Protein AF-A0A951HJI2-F1 (afdb_monomer)

Mean predicted aligned error: 3.13 Å

pLDDT: mean 93.77, std 6.83,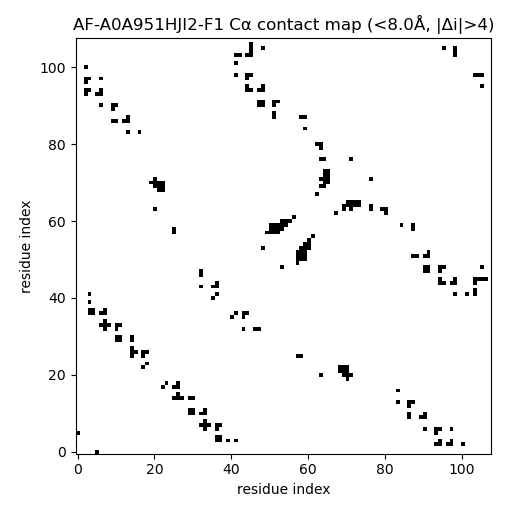 range [54.88, 98.38]

Structure (mmCIF, N/CA/C/O backbone):
data_AF-A0A951HJI2-F1
#
_entry.id   AF-A0A951HJI2-F1
#
loop_
_atom_site.group_PDB
_atom_site.id
_atom_site.type_symbol
_atom_site.label_atom_id
_atom_site.label_alt_id
_atom_site.label_comp_id
_atom_site.label_asym_id
_atom_site.label_entity_id
_atom_site.label_seq_id
_atom_site.pdbx_PDB_ins_code
_atom_site.Cartn_x
_atom_site.Cartn_y
_atom_site.Cartn_z
_atom_site.occupancy
_atom_site.B_iso_or_equiv
_atom_site.auth_seq_id
_atom_site.auth_comp_id
_atom_site.auth_asym_id
_atom_site.auth_atom_id
_atom_site.pdbx_PDB_model_num
ATOM 1 N N . MET A 1 1 ? -19.524 3.558 2.200 1.00 56.72 1 MET A N 1
ATOM 2 C CA . MET A 1 1 ? -18.391 2.620 2.093 1.00 56.72 1 MET A CA 1
ATOM 3 C C . MET A 1 1 ? -17.880 2.344 3.490 1.00 56.72 1 MET A C 1
ATOM 5 O O . MET A 1 1 ? -17.778 3.286 4.274 1.00 56.72 1 MET A O 1
ATOM 9 N N . ASP A 1 2 ? -17.657 1.075 3.814 1.00 82.50 2 ASP A N 1
ATOM 10 C CA . ASP A 1 2 ? -17.010 0.686 5.064 1.00 82.50 2 ASP A CA 1
ATOM 11 C C . ASP A 1 2 ? -15.551 1.181 5.061 1.00 82.50 2 ASP A C 1
ATOM 13 O O . ASP A 1 2 ? -14.907 1.201 4.011 1.00 82.50 2 ASP A O 1
ATOM 17 N N . GLY A 1 3 ? -15.049 1.633 6.213 1.00 92.62 3 GLY A N 1
ATOM 18 C CA . GLY A 1 3 ? -13.684 2.146 6.338 1.00 92.62 3 GLY A CA 1
ATOM 19 C C . GLY A 1 3 ? -12.647 1.068 6.030 1.00 92.62 3 GLY A C 1
ATOM 20 O O . GLY A 1 3 ? -11.636 1.366 5.404 1.00 92.62 3 GLY A 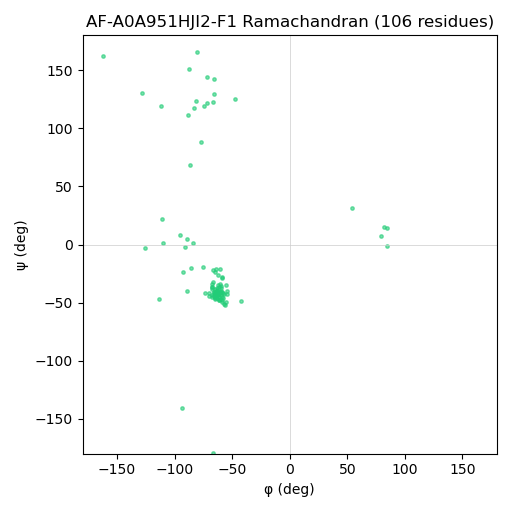O 1
ATOM 21 N N . LEU A 1 4 ? -12.935 -0.183 6.400 1.00 96.81 4 LEU A N 1
ATOM 22 C CA . LEU A 1 4 ? -12.070 -1.330 6.121 1.00 96.81 4 LEU A CA 1
ATOM 23 C C . LEU A 1 4 ? -11.992 -1.643 4.622 1.00 96.81 4 LEU A C 1
ATOM 25 O O . LEU A 1 4 ? -10.892 -1.800 4.095 1.00 96.81 4 LEU A O 1
ATOM 29 N N . GLU A 1 5 ? -13.133 -1.656 3.923 1.00 97.38 5 GLU A N 1
ATOM 30 C CA . GLU A 1 5 ? -13.175 -1.920 2.476 1.00 97.38 5 GLU A CA 1
ATOM 31 C C . GLU A 1 5 ? -12.408 -0.849 1.695 1.00 97.38 5 GLU A C 1
ATOM 33 O O . GLU A 1 5 ? -11.592 -1.167 0.836 1.00 97.38 5 GLU A O 1
ATOM 38 N N . ALA A 1 6 ? -12.572 0.428 2.054 1.00 97.12 6 ALA A N 1
ATOM 39 C CA . ALA A 1 6 ? -11.847 1.517 1.399 1.00 97.12 6 ALA A CA 1
ATOM 40 C C . ALA A 1 6 ? -10.316 1.391 1.549 1.00 97.12 6 ALA A C 1
ATOM 42 O O . ALA A 1 6 ? -9.568 1.779 0.646 1.00 97.12 6 ALA A O 1
ATOM 43 N N . VAL A 1 7 ? -9.839 0.863 2.683 1.00 98.06 7 VAL A N 1
ATOM 44 C CA . VAL A 1 7 ? -8.413 0.577 2.908 1.00 98.06 7 VAL A CA 1
ATOM 45 C C . VAL A 1 7 ? -7.977 -0.652 2.107 1.00 98.06 7 VAL A C 1
ATOM 47 O O . VAL A 1 7 ? -6.917 -0.613 1.482 1.00 98.06 7 VAL A O 1
ATOM 50 N N . ALA A 1 8 ? -8.793 -1.709 2.066 1.00 98.12 8 ALA A N 1
ATOM 51 C CA . ALA A 1 8 ? -8.518 -2.908 1.276 1.00 98.12 8 ALA A CA 1
ATOM 52 C C . ALA A 1 8 ? -8.393 -2.589 -0.225 1.00 98.12 8 ALA A C 1
ATOM 54 O O . ALA A 1 8 ? -7.436 -3.018 -0.865 1.00 98.12 8 ALA A O 1
ATOM 55 N N . GLU A 1 9 ? -9.281 -1.757 -0.773 1.00 98.12 9 GLU A N 1
ATOM 56 C CA . GLU A 1 9 ? -9.207 -1.285 -2.162 1.00 98.12 9 GLU A CA 1
ATOM 57 C C . GLU A 1 9 ? -7.931 -0.476 -2.449 1.00 98.12 9 GLU A C 1
ATOM 59 O O . GLU A 1 9 ? -7.363 -0.558 -3.542 1.00 98.12 9 GLU A O 1
ATOM 64 N N . ALA A 1 10 ? -7.463 0.328 -1.489 1.00 97.94 10 ALA A N 1
ATOM 65 C CA . ALA A 1 10 ? -6.231 1.101 -1.640 1.00 97.94 10 ALA A CA 1
ATOM 66 C C . ALA A 1 10 ? -4.986 0.193 -1.621 1.00 97.94 10 ALA A C 1
ATOM 68 O O . ALA A 1 10 ? -4.087 0.357 -2.450 1.00 97.94 10 ALA A O 1
ATOM 69 N N . LEU A 1 11 ? -4.963 -0.802 -0.725 1.00 98.06 11 LEU A N 1
ATOM 70 C CA . LEU A 1 11 ? -3.924 -1.836 -0.687 1.00 98.06 11 LEU A CA 1
ATOM 71 C C . LEU A 1 11 ? -3.896 -2.648 -1.976 1.00 98.06 11 LEU A C 1
ATOM 73 O O . LEU A 1 11 ? -2.818 -2.884 -2.517 1.00 98.06 11 LEU A O 1
ATOM 77 N N . GLU A 1 12 ? -5.060 -3.024 -2.500 1.00 98.38 12 GLU A N 1
ATOM 78 C CA . GLU A 1 12 ? -5.159 -3.769 -3.748 1.00 98.38 12 GLU A CA 1
ATOM 79 C C . GLU A 1 12 ? -4.562 -2.980 -4.922 1.00 98.38 12 GLU A C 1
ATOM 81 O O . GLU A 1 12 ? -3.840 -3.543 -5.744 1.00 98.38 12 GLU A O 1
ATOM 86 N N . GLN A 1 13 ? -4.806 -1.668 -4.997 1.00 98.38 13 GLN A N 1
ATOM 87 C CA . GLN A 1 13 ? -4.221 -0.823 -6.043 1.00 98.38 13 GLN A CA 1
ATOM 88 C C . GLN A 1 13 ? -2.691 -0.765 -5.963 1.00 98.38 13 GLN A C 1
ATOM 90 O O . GLN A 1 13 ? -2.026 -0.864 -6.997 1.00 98.38 13 GLN A O 1
ATOM 95 N N . ALA A 1 14 ? -2.125 -0.627 -4.759 1.00 98.00 14 ALA A N 1
ATOM 96 C CA . ALA A 1 14 ? -0.676 -0.680 -4.564 1.00 98.00 14 ALA A CA 1
ATOM 97 C C . ALA A 1 14 ? -0.120 -2.068 -4.896 1.00 98.00 14 ALA A C 1
ATOM 99 O O . ALA A 1 14 ? 0.852 -2.180 -5.638 1.00 98.00 14 ALA A O 1
ATOM 100 N N . ARG A 1 15 ? -0.778 -3.130 -4.423 1.00 97.62 15 ARG A N 1
ATOM 101 C CA . ARG A 1 15 ? -0.401 -4.518 -4.696 1.00 97.62 15 ARG A CA 1
ATOM 102 C C . ARG A 1 15 ? -0.393 -4.826 -6.189 1.00 97.62 15 ARG A C 1
ATOM 104 O O . ARG A 1 15 ? 0.558 -5.438 -6.655 1.00 97.62 15 ARG A O 1
ATOM 111 N N . ARG A 1 16 ? -1.417 -4.409 -6.938 1.00 98.19 16 ARG A N 1
ATOM 112 C CA . ARG A 1 16 ? -1.471 -4.598 -8.397 1.00 98.19 16 ARG A CA 1
ATOM 113 C C . ARG A 1 16 ? -0.300 -3.900 -9.082 1.00 98.19 16 ARG A C 1
ATOM 115 O O . ARG A 1 16 ? 0.401 -4.553 -9.835 1.00 98.19 16 ARG A O 1
ATOM 122 N N . LEU A 1 17 ? -0.013 -2.641 -8.728 1.00 97.81 17 LEU A N 1
ATOM 123 C CA . LEU A 1 17 ? 1.153 -1.926 -9.264 1.00 97.81 17 LEU A CA 1
ATOM 124 C C . LEU A 1 17 ? 2.467 -2.678 -8.993 1.00 97.81 17 LEU A C 1
ATOM 126 O O . LEU A 1 17 ? 3.316 -2.758 -9.868 1.00 97.81 17 LEU A O 1
ATOM 130 N N . LEU A 1 18 ? 2.633 -3.225 -7.788 1.00 96.56 18 LEU A N 1
ATOM 131 C CA . LEU A 1 18 ? 3.813 -4.012 -7.427 1.00 96.56 18 LEU A CA 1
ATOM 132 C C . LEU A 1 18 ? 3.914 -5.307 -8.254 1.00 96.56 18 LEU A C 1
ATOM 134 O O . LEU A 1 18 ? 4.976 -5.602 -8.794 1.00 96.56 18 LEU A O 1
ATOM 138 N N . VAL A 1 19 ? 2.813 -6.055 -8.384 1.00 96.62 19 VAL A N 1
ATOM 139 C CA . VAL A 1 19 ? 2.756 -7.304 -9.167 1.00 96.62 19 VAL A CA 1
ATOM 140 C C . VAL A 1 19 ? 3.023 -7.051 -10.648 1.00 96.62 19 VAL A C 1
ATOM 142 O O . VAL A 1 19 ? 3.790 -7.797 -11.252 1.00 96.62 19 VAL A O 1
ATOM 145 N N . ASP A 1 20 ? 2.440 -5.991 -11.212 1.00 97.00 20 ASP A N 1
ATOM 146 C CA . ASP A 1 20 ? 2.631 -5.591 -12.613 1.00 97.00 20 ASP A CA 1
ATOM 147 C C . ASP A 1 20 ? 4.105 -5.273 -12.926 1.00 97.00 20 ASP A C 1
ATOM 149 O O . ASP A 1 20 ? 4.518 -5.329 -14.081 1.00 97.00 20 ASP A O 1
ATOM 153 N N . HIS A 1 21 ? 4.899 -4.973 -11.895 1.00 96.56 21 HIS A N 1
A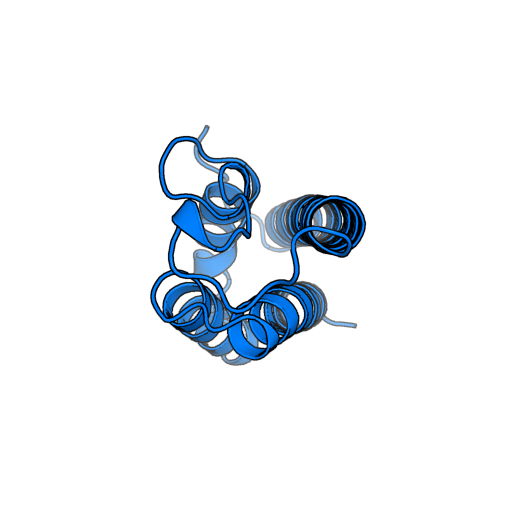TOM 154 C CA . HIS A 1 21 ? 6.328 -4.684 -11.980 1.00 96.56 21 HIS A CA 1
ATOM 155 C C . HIS A 1 21 ? 7.206 -5.770 -11.341 1.00 96.56 21 HIS A C 1
ATOM 157 O O . HIS A 1 21 ? 8.359 -5.518 -10.995 1.00 96.56 21 HIS A O 1
ATOM 163 N N . GLY A 1 22 ? 6.685 -6.991 -11.200 1.00 94.12 22 GLY A N 1
ATOM 164 C CA . GLY A 1 22 ? 7.474 -8.168 -10.833 1.00 94.12 22 GLY A CA 1
ATOM 165 C C . GLY A 1 22 ? 7.804 -8.309 -9.345 1.00 94.12 22 GLY A C 1
ATOM 166 O O . GLY A 1 22 ? 8.545 -9.223 -8.979 1.00 94.12 22 GLY A O 1
ATOM 167 N N . ASP A 1 23 ? 7.250 -7.473 -8.461 1.00 91.31 23 ASP A N 1
ATOM 168 C CA . ASP A 1 23 ? 7.502 -7.576 -7.023 1.00 91.31 23 ASP A CA 1
ATOM 169 C C . ASP A 1 23 ? 6.908 -8.878 -6.453 1.00 91.31 23 ASP A C 1
ATOM 171 O O . ASP A 1 23 ? 5.706 -9.146 -6.531 1.00 91.31 23 ASP A O 1
ATOM 175 N N . ARG A 1 24 ? 7.772 -9.694 -5.837 1.00 86.12 24 ARG A N 1
ATOM 176 C CA . ARG A 1 24 ? 7.402 -10.977 -5.207 1.00 86.12 24 ARG A CA 1
ATOM 177 C C . ARG A 1 24 ? 7.481 -10.955 -3.682 1.00 86.12 24 ARG A C 1
ATOM 179 O O . ARG A 1 24 ? 7.214 -11.971 -3.047 1.00 86.12 24 ARG A O 1
ATOM 186 N N . SER A 1 25 ? 7.843 -9.815 -3.097 1.00 85.81 25 SER A N 1
ATOM 187 C CA . SER A 1 25 ? 8.191 -9.707 -1.674 1.00 85.81 25 SER A CA 1
ATOM 188 C C . SER A 1 25 ? 7.187 -8.865 -0.892 1.00 85.81 25 SER A C 1
ATOM 190 O O . SER A 1 25 ? 6.720 -9.257 0.176 1.00 85.81 25 SER A O 1
ATOM 192 N N . THR A 1 26 ? 6.824 -7.700 -1.415 1.00 91.62 26 THR A N 1
ATOM 193 C CA . THR A 1 26 ? 5.911 -6.753 -0.766 1.00 91.62 26 THR A CA 1
ATOM 194 C C . THR A 1 26 ? 4.464 -7.040 -1.147 1.00 91.62 26 THR A C 1
ATOM 196 O O . THR A 1 26 ? 3.594 -7.041 -0.276 1.00 91.62 26 THR A O 1
ATOM 199 N N . ALA A 1 27 ? 4.200 -7.388 -2.407 1.00 94.12 27 ALA A N 1
ATOM 200 C CA . ALA A 1 27 ? 2.856 -7.702 -2.882 1.00 94.12 27 ALA A CA 1
ATOM 201 C C . ALA A 1 27 ? 2.138 -8.811 -2.072 1.00 94.12 27 ALA A C 1
ATOM 203 O O . ALA A 1 27 ? 0.970 -8.606 -1.723 1.00 94.12 27 ALA A O 1
ATOM 204 N N . PRO A 1 28 ? 2.782 -9.936 -1.683 1.00 94.06 28 PRO A N 1
ATOM 205 C CA . PRO A 1 28 ? 2.136 -10.943 -0.835 1.00 94.06 28 PRO A CA 1
ATOM 206 C C . PRO A 1 28 ? 1.757 -10.423 0.559 1.00 94.06 28 PRO A C 1
ATOM 208 O O . PRO A 1 28 ? 0.690 -10.762 1.069 1.00 94.06 28 PRO A O 1
ATOM 211 N N . ARG A 1 29 ? 2.590 -9.559 1.163 1.00 93.50 29 ARG A N 1
ATOM 212 C CA . ARG A 1 29 ? 2.291 -8.941 2.467 1.00 93.50 29 ARG A CA 1
ATOM 213 C C . ARG A 1 29 ? 1.057 -8.045 2.385 1.00 93.50 29 ARG A C 1
ATOM 215 O O . ARG A 1 29 ? 0.181 -8.145 3.243 1.00 93.50 29 ARG A O 1
ATOM 222 N N . LEU A 1 30 ? 0.945 -7.235 1.327 1.00 96.12 30 LEU A N 1
ATOM 223 C CA . LEU A 1 30 ? -0.245 -6.408 1.099 1.00 96.12 30 LEU A CA 1
ATOM 224 C C . LEU A 1 30 ? -1.495 -7.267 0.877 1.00 96.12 30 LEU A C 1
ATOM 226 O O . LEU A 1 30 ? -2.548 -6.942 1.415 1.00 96.12 30 LEU A O 1
ATOM 230 N N . SER A 1 31 ? -1.368 -8.389 0.160 1.00 97.50 31 SER A N 1
ATOM 231 C CA . SER A 1 31 ? -2.476 -9.331 -0.056 1.00 97.50 31 SER A CA 1
ATOM 232 C C . SER A 1 31 ? -3.013 -9.906 1.256 1.00 97.50 31 SER A C 1
ATOM 234 O O . SER A 1 31 ? -4.223 -10.040 1.419 1.00 97.50 31 SER A O 1
ATOM 236 N N . ALA A 1 32 ? -2.129 -10.235 2.203 1.00 96.94 32 ALA A N 1
ATOM 237 C CA . ALA A 1 32 ? -2.535 -10.750 3.508 1.00 96.94 32 ALA A CA 1
ATOM 238 C C . ALA A 1 32 ? -3.266 -9.685 4.347 1.00 96.94 32 ALA A C 1
ATOM 240 O O . ALA A 1 32 ? -4.245 -9.993 5.027 1.00 96.94 32 ALA A O 1
ATOM 241 N N . LEU A 1 33 ? -2.822 -8.423 4.290 1.00 97.19 33 LEU A N 1
ATOM 242 C CA . LEU A 1 33 ? -3.503 -7.305 4.955 1.00 97.19 33 LEU A CA 1
ATOM 243 C C . LEU A 1 33 ? -4.872 -7.012 4.322 1.00 97.19 33 LEU A C 1
ATOM 245 O O . LEU A 1 33 ? -5.850 -6.837 5.046 1.00 97.19 33 LEU A O 1
ATOM 249 N N . GLU A 1 34 ? -4.951 -7.017 2.990 1.00 97.69 34 GLU A N 1
ATOM 250 C CA . GLU A 1 34 ? -6.187 -6.877 2.206 1.00 97.69 34 GLU A CA 1
ATOM 251 C C . GLU A 1 34 ? -7.222 -7.938 2.613 1.00 97.69 34 GLU A C 1
ATOM 253 O O . GLU A 1 34 ? -8.364 -7.608 2.934 1.00 97.69 34 GLU A O 1
ATOM 258 N N . GLU A 1 35 ? -6.816 -9.208 2.677 1.00 98.00 35 GLU A N 1
ATOM 259 C CA . GLU A 1 35 ? -7.702 -10.307 3.061 1.00 98.00 35 GLU A CA 1
ATOM 260 C C . GLU A 1 35 ? -8.211 -10.181 4.503 1.00 98.00 35 GLU A C 1
ATOM 262 O O . GLU A 1 35 ? -9.393 -10.416 4.764 1.00 98.00 35 GLU A O 1
ATOM 267 N N . ARG A 1 36 ? -7.350 -9.773 5.443 1.00 98.06 36 ARG A N 1
ATOM 268 C CA . ARG A 1 36 ? -7.750 -9.528 6.837 1.00 98.06 36 ARG A CA 1
ATOM 269 C C . ARG A 1 36 ? -8.803 -8.424 6.930 1.00 98.06 36 ARG A C 1
ATOM 271 O O . ARG A 1 36 ? -9.846 -8.636 7.546 1.00 98.06 36 ARG A O 1
ATOM 278 N N . LEU A 1 37 ? -8.584 -7.292 6.262 1.00 97.56 37 LEU A N 1
ATOM 279 C CA . LEU A 1 37 ? -9.540 -6.180 6.258 1.00 97.56 37 LEU A CA 1
ATOM 280 C C . LEU A 1 37 ? -10.891 -6.572 5.652 1.00 97.56 37 LEU A C 1
ATOM 282 O O . LEU A 1 37 ? -11.926 -6.260 6.236 1.00 97.56 37 LEU A O 1
ATOM 286 N N . ARG A 1 38 ? -10.897 -7.317 4.539 1.00 97.31 38 ARG A N 1
ATOM 287 C CA . ARG A 1 38 ? -12.141 -7.808 3.913 1.00 97.31 38 ARG A CA 1
ATOM 288 C C . ARG A 1 38 ? -12.917 -8.796 4.778 1.00 97.31 38 ARG A C 1
ATOM 290 O O . ARG A 1 38 ? -14.124 -8.943 4.616 1.00 97.31 38 ARG A O 1
ATOM 297 N N . ARG A 1 39 ? -12.243 -9.471 5.708 1.00 96.94 39 ARG A N 1
ATOM 298 C CA . ARG A 1 39 ? -12.876 -10.333 6.717 1.00 96.94 39 ARG A CA 1
ATOM 299 C C . ARG A 1 39 ? -13.377 -9.554 7.940 1.00 96.94 39 ARG A C 1
ATOM 301 O O . ARG A 1 39 ? -13.894 -10.174 8.864 1.00 96.94 39 ARG A O 1
ATOM 308 N N . GLY A 1 40 ? -13.227 -8.228 7.958 1.00 96.56 40 GLY A N 1
ATOM 309 C CA . GLY A 1 40 ? -13.617 -7.378 9.082 1.00 96.56 40 GLY A CA 1
ATOM 310 C C . GLY A 1 40 ? -12.591 -7.330 10.218 1.00 96.56 40 GLY A C 1
ATOM 311 O O . GLY A 1 40 ? -12.932 -6.909 11.319 1.00 96.56 40 GLY A O 1
ATOM 312 N N . ASP A 1 41 ? -11.345 -7.769 9.997 1.00 96.25 41 ASP A N 1
ATOM 313 C CA . ASP A 1 41 ? -10.294 -7.705 11.019 1.00 96.25 41 ASP A CA 1
ATOM 314 C C . ASP A 1 41 ? -9.744 -6.277 11.154 1.00 96.25 41 ASP A C 1
ATOM 316 O O . ASP A 1 41 ? -8.757 -5.886 10.526 1.00 96.25 41 ASP A O 1
ATOM 320 N N . GLU A 1 42 ? -10.390 -5.496 12.016 1.00 96.12 42 GLU A N 1
ATOM 321 C CA . GLU A 1 42 ? -10.007 -4.122 12.350 1.00 96.12 42 GLU A CA 1
ATOM 322 C C . GLU A 1 42 ? -8.586 -4.024 12.927 1.00 96.12 42 GLU A C 1
ATOM 324 O O . GLU A 1 42 ? -7.907 -3.014 12.724 1.00 96.12 42 GLU A O 1
ATOM 329 N N . SER A 1 43 ? -8.079 -5.076 13.589 1.00 94.12 43 SER A N 1
ATOM 330 C CA . SER A 1 43 ? -6.720 -5.068 14.152 1.00 94.12 43 SER A CA 1
ATOM 331 C C . SER A 1 43 ? -5.635 -4.949 13.075 1.00 94.12 43 SER A C 1
ATOM 333 O O . SER A 1 43 ? -4.522 -4.501 13.359 1.00 94.12 43 SER A O 1
ATOM 335 N N . ALA A 1 44 ? -5.955 -5.287 11.820 1.00 96.31 44 ALA A N 1
ATOM 336 C CA . ALA A 1 44 ? -5.037 -5.145 10.697 1.00 96.31 44 ALA A CA 1
ATOM 337 C C . ALA A 1 44 ? -4.712 -3.674 10.377 1.00 96.31 44 ALA A C 1
ATOM 339 O O . ALA A 1 44 ? -3.658 -3.404 9.801 1.00 96.31 44 ALA A O 1
ATOM 340 N N . LEU A 1 45 ? -5.551 -2.712 10.784 1.00 96.69 45 LEU A N 1
ATOM 341 C CA . LEU A 1 45 ? -5.351 -1.287 10.495 1.00 96.69 45 LEU A CA 1
ATOM 342 C C . LEU A 1 45 ? -4.028 -0.744 11.051 1.00 96.69 45 LEU A C 1
ATOM 344 O O . LEU A 1 45 ? -3.360 0.039 10.376 1.00 96.69 45 LEU A O 1
ATOM 348 N N . ALA A 1 46 ? -3.605 -1.193 12.236 1.00 94.62 46 ALA A N 1
ATOM 349 C CA . ALA A 1 46 ? -2.315 -0.799 12.804 1.00 94.62 46 ALA A CA 1
ATOM 350 C C . ALA A 1 46 ? -1.140 -1.298 11.944 1.00 94.62 46 ALA A C 1
ATOM 352 O O . ALA A 1 46 ? -0.199 -0.548 11.678 1.00 94.62 46 ALA A O 1
ATOM 353 N N . SER A 1 47 ? -1.221 -2.537 11.448 1.00 95.19 47 SER A N 1
ATOM 354 C CA . SER A 1 47 ? -0.222 -3.095 10.530 1.00 95.19 47 SER A CA 1
ATOM 355 C C . SER A 1 47 ? -0.203 -2.357 9.192 1.00 95.19 47 SER A C 1
ATOM 357 O O . SER A 1 47 ? 0.872 -2.108 8.661 1.00 95.19 47 SER A O 1
ATOM 359 N N . VAL A 1 48 ? -1.363 -1.952 8.669 1.00 96.50 48 VAL A N 1
ATOM 360 C CA . VAL A 1 48 ? -1.445 -1.174 7.423 1.00 96.50 48 VAL A CA 1
ATOM 361 C C . VAL A 1 48 ? -0.801 0.199 7.571 1.00 96.50 48 VAL A C 1
ATOM 363 O O . VAL A 1 48 ? -0.046 0.609 6.693 1.00 96.50 48 VAL A O 1
ATOM 366 N N . VAL A 1 49 ? -1.051 0.902 8.680 1.00 95.38 49 VAL A N 1
ATOM 367 C CA . VAL A 1 49 ? -0.380 2.184 8.944 1.00 95.38 49 VAL A CA 1
ATOM 368 C C . VAL A 1 49 ? 1.130 1.977 9.044 1.00 95.38 49 VAL A C 1
ATOM 370 O O . VAL A 1 49 ? 1.873 2.708 8.401 1.00 95.38 49 VAL A O 1
ATOM 373 N N . SER A 1 50 ? 1.588 0.950 9.766 1.00 94.00 50 SER A N 1
ATOM 374 C CA . SER A 1 50 ? 3.017 0.627 9.856 1.00 94.00 50 SER A CA 1
ATOM 375 C C . SER A 1 50 ? 3.641 0.316 8.489 1.00 94.00 50 SER A C 1
ATOM 377 O O . SER A 1 50 ? 4.731 0.795 8.194 1.00 94.00 50 SER A O 1
ATOM 379 N N . GLU A 1 51 ? 2.940 -0.408 7.616 1.00 94.31 51 GLU A N 1
ATOM 380 C CA . GLU A 1 51 ? 3.398 -0.691 6.251 1.00 94.31 51 GLU A CA 1
ATOM 381 C C . GLU A 1 51 ? 3.440 0.582 5.380 1.00 94.31 51 GLU A C 1
ATOM 383 O O . GLU A 1 51 ? 4.337 0.734 4.554 1.00 94.31 51 GLU A O 1
ATOM 388 N N . ALA A 1 52 ? 2.515 1.527 5.582 1.00 93.75 52 ALA A N 1
ATOM 389 C CA . ALA A 1 52 ? 2.426 2.767 4.805 1.00 93.75 52 ALA A CA 1
ATOM 390 C C . ALA A 1 52 ? 3.315 3.914 5.318 1.00 93.75 52 ALA A C 1
ATOM 392 O O . ALA A 1 52 ? 3.592 4.841 4.563 1.00 93.75 52 ALA A O 1
ATOM 393 N N . THR A 1 53 ? 3.750 3.886 6.581 1.00 91.50 53 THR A N 1
ATOM 394 C CA . THR A 1 53 ? 4.541 4.973 7.195 1.00 91.50 53 THR A CA 1
ATOM 395 C C . THR A 1 53 ? 5.858 4.513 7.802 1.00 91.50 53 THR A C 1
ATOM 397 O O . THR A 1 53 ? 6.586 5.327 8.369 1.00 91.50 53 THR A O 1
ATOM 400 N N . GLY A 1 54 ? 6.132 3.211 7.770 1.00 87.94 54 GLY A N 1
ATOM 401 C CA . GLY A 1 54 ? 7.309 2.611 8.377 1.00 87.94 54 GLY A CA 1
ATOM 402 C C . GLY A 1 54 ? 8.623 3.014 7.707 1.00 87.94 54 GLY A C 1
ATOM 403 O O . GLY A 1 54 ? 8.673 3.792 6.751 1.00 87.94 54 GLY A O 1
ATOM 404 N N . GLY A 1 55 ? 9.707 2.461 8.252 1.00 79.75 55 GLY A N 1
ATOM 405 C CA . GLY A 1 55 ? 11.063 2.611 7.726 1.00 79.75 55 GLY A CA 1
ATOM 406 C C . GLY A 1 55 ? 11.458 1.470 6.786 1.00 79.75 55 GLY A C 1
ATOM 407 O O . GLY A 1 55 ? 10.645 0.989 5.996 1.00 79.75 55 GLY A O 1
ATOM 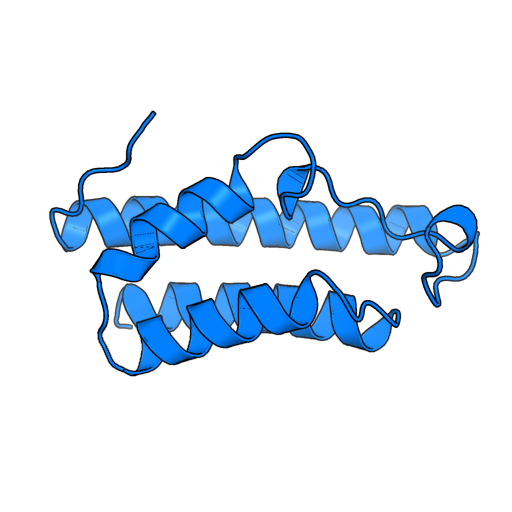408 N N . MET A 1 56 ? 12.714 1.034 6.904 1.00 83.12 56 MET A N 1
ATOM 409 C CA . MET A 1 56 ? 13.337 0.015 6.053 1.00 83.12 56 MET A CA 1
ATOM 410 C C . MET A 1 56 ? 12.451 -1.226 5.865 1.00 83.12 56 MET A C 1
ATOM 412 O O . MET A 1 56 ? 12.031 -1.855 6.837 1.00 83.12 56 MET A O 1
ATOM 416 N N . GLY A 1 57 ? 12.181 -1.581 4.606 1.00 82.44 57 GLY A N 1
ATOM 417 C CA . GLY A 1 57 ? 11.389 -2.762 4.234 1.00 82.44 57 GLY A CA 1
ATOM 418 C C . GLY A 1 57 ? 9.866 -2.571 4.235 1.00 82.44 57 GLY A C 1
ATOM 419 O O . GLY A 1 57 ? 9.136 -3.505 3.887 1.00 82.44 57 GLY A O 1
ATOM 420 N N . SER A 1 58 ? 9.371 -1.385 4.589 1.00 91.44 58 SER A N 1
ATOM 421 C CA . SER A 1 58 ? 7.963 -1.018 4.410 1.00 91.44 58 SER A CA 1
ATOM 422 C C . SER A 1 58 ? 7.666 -0.586 2.971 1.00 91.44 58 SER A C 1
ATOM 424 O O . SER A 1 58 ? 8.571 -0.268 2.195 1.00 91.44 58 SER A O 1
ATOM 426 N N . LEU A 1 59 ? 6.384 -0.512 2.621 1.00 93.25 59 LEU A N 1
ATOM 427 C CA . LEU A 1 59 ? 5.926 0.034 1.347 1.00 93.25 59 LEU A CA 1
ATOM 428 C C . LEU A 1 59 ? 6.365 1.495 1.133 1.00 93.25 59 LEU A C 1
ATOM 430 O O . LEU A 1 59 ? 6.573 1.907 -0.006 1.00 93.25 59 LEU A O 1
ATOM 434 N N . ASN A 1 60 ? 6.538 2.268 2.207 1.00 92.69 60 ASN A N 1
ATOM 435 C CA . ASN A 1 60 ? 6.997 3.659 2.149 1.00 92.69 60 ASN A CA 1
ATOM 436 C C . ASN A 1 60 ? 8.448 3.803 1.658 1.00 92.69 60 ASN A C 1
ATOM 438 O O . ASN A 1 60 ? 8.778 4.778 0.987 1.00 92.69 60 ASN A O 1
ATOM 442 N N . ASP A 1 61 ? 9.302 2.825 1.967 1.00 91.88 61 ASP A N 1
ATOM 443 C CA . ASP A 1 61 ? 10.717 2.800 1.564 1.00 91.88 61 ASP A CA 1
ATOM 444 C C . ASP A 1 61 ? 10.928 2.084 0.217 1.00 91.88 61 ASP A C 1
ATOM 446 O O . ASP A 1 61 ? 12.039 1.982 -0.306 1.00 91.88 61 ASP A O 1
ATOM 450 N N . ARG A 1 62 ? 9.852 1.556 -0.375 1.00 92.56 62 ARG A N 1
ATOM 451 C CA . ARG A 1 62 ? 9.942 0.776 -1.602 1.00 92.56 62 ARG A CA 1
ATOM 452 C C . ARG A 1 62 ? 10.192 1.678 -2.806 1.00 92.56 62 ARG A C 1
ATOM 454 O O . ARG A 1 62 ? 9.346 2.481 -3.189 1.00 92.56 62 ARG A O 1
ATOM 461 N N . TRP A 1 63 ? 11.324 1.452 -3.467 1.00 93.69 63 TRP A N 1
ATOM 462 C CA . TRP A 1 63 ? 11.645 2.042 -4.763 1.00 93.69 63 TRP A CA 1
ATOM 463 C C . TRP A 1 63 ? 11.676 0.965 -5.846 1.00 93.69 63 TRP A C 1
ATOM 465 O O . TRP A 1 63 ? 12.462 0.027 -5.735 1.00 93.69 63 TRP A O 1
ATOM 475 N N . LEU A 1 64 ? 10.829 1.068 -6.869 1.00 94.12 64 LEU A N 1
ATOM 476 C CA . LEU A 1 64 ? 10.760 0.105 -7.970 1.00 94.12 64 LEU A CA 1
ATOM 477 C C . LEU A 1 64 ? 11.816 0.418 -9.035 1.00 94.12 64 LEU A C 1
ATOM 479 O O . LEU A 1 64 ? 11.760 1.491 -9.639 1.00 94.12 64 LEU A O 1
ATOM 483 N N . CYS A 1 65 ? 12.763 -0.492 -9.267 1.00 94.44 65 CYS A N 1
ATOM 484 C CA . CYS A 1 65 ? 13.769 -0.379 -10.330 1.00 94.44 65 CYS A CA 1
ATOM 485 C C . CYS A 1 65 ? 14.433 -1.730 -10.645 1.00 94.44 65 CYS A C 1
ATOM 487 O O . CYS A 1 65 ? 14.403 -2.659 -9.837 1.00 94.44 65 CYS A O 1
ATOM 489 N N . ARG A 1 66 ? 15.089 -1.839 -11.807 1.00 93.38 66 ARG A N 1
ATOM 490 C CA . ARG A 1 66 ? 15.750 -3.088 -12.230 1.00 93.38 66 ARG A CA 1
ATOM 491 C C . ARG A 1 66 ? 16.838 -3.549 -11.268 1.00 93.38 66 ARG A C 1
ATOM 493 O O . ARG A 1 66 ? 16.997 -4.745 -11.060 1.00 93.38 66 ARG A O 1
ATOM 500 N N . GLU A 1 67 ? 17.574 -2.617 -10.669 1.00 91.44 67 GLU A N 1
ATOM 501 C CA . GLU A 1 67 ? 18.623 -2.905 -9.685 1.00 91.44 67 GLU A CA 1
ATOM 502 C C . GLU A 1 67 ? 18.064 -3.583 -8.426 1.00 91.44 67 GLU A C 1
ATOM 504 O O . GLU A 1 67 ? 18.767 -4.362 -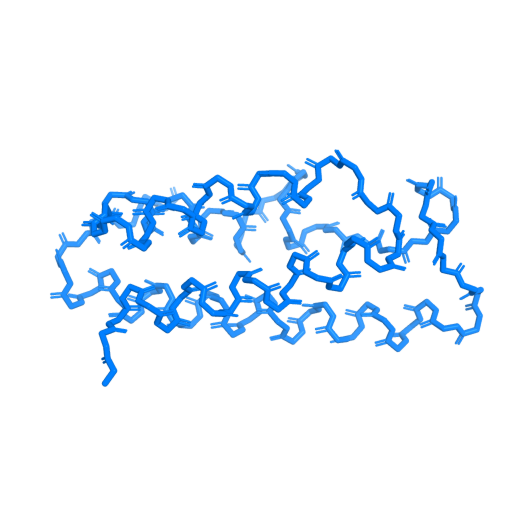7.787 1.00 91.44 67 GLU A O 1
ATOM 509 N N . ASN A 1 68 ? 16.786 -3.342 -8.119 1.00 88.19 68 ASN A N 1
ATOM 510 C CA . ASN A 1 68 ? 16.054 -3.992 -7.033 1.00 88.19 68 ASN A CA 1
ATOM 511 C C . ASN A 1 68 ? 15.363 -5.298 -7.472 1.00 88.19 68 ASN A C 1
ATOM 513 O O . ASN A 1 68 ? 14.662 -5.917 -6.674 1.00 88.19 68 ASN A O 1
ATOM 517 N N . GLY A 1 69 ? 15.578 -5.737 -8.718 1.00 90.44 69 GLY A N 1
ATOM 518 C CA . GLY A 1 69 ? 14.974 -6.940 -9.289 1.00 90.44 69 GLY A CA 1
ATOM 519 C C . GLY A 1 69 ? 13.573 -6.734 -9.868 1.00 90.44 69 GLY A C 1
ATOM 520 O O . GLY A 1 69 ? 12.891 -7.725 -10.116 1.00 90.44 69 GLY A O 1
ATOM 521 N N . ASP A 1 70 ? 13.148 -5.484 -10.081 1.00 94.50 70 ASP A N 1
ATOM 522 C CA . ASP A 1 70 ? 11.824 -5.164 -10.621 1.00 94.50 70 ASP A CA 1
ATOM 523 C C . ASP A 1 70 ? 11.788 -5.127 -12.149 1.00 94.50 70 ASP A C 1
ATOM 525 O O . ASP A 1 70 ? 12.741 -4.731 -12.826 1.00 94.50 70 ASP A O 1
ATOM 529 N N . GLU A 1 71 ? 10.620 -5.449 -12.691 1.00 95.38 71 GLU A N 1
ATOM 530 C CA . GLU A 1 71 ? 10.292 -5.369 -14.111 1.00 95.38 71 GLU A CA 1
ATOM 531 C C . GLU A 1 71 ? 9.784 -3.953 -14.449 1.00 95.38 71 GLU A C 1
ATOM 533 O O . GLU A 1 71 ? 8.604 -3.718 -14.711 1.00 95.38 71 GLU A O 1
ATOM 538 N N . VAL A 1 72 ? 10.694 -2.973 -14.385 1.00 94.50 72 VAL A N 1
ATOM 539 C CA . VAL A 1 72 ? 10.430 -1.562 -14.727 1.00 94.50 72 VAL A CA 1
ATOM 540 C C . VAL A 1 72 ? 11.468 -1.065 -15.724 1.00 94.50 72 VAL A C 1
ATOM 542 O O . VAL A 1 72 ? 12.671 -1.216 -15.506 1.00 94.50 72 VAL A O 1
ATOM 545 N N . GLU A 1 73 ? 11.040 -0.433 -16.815 1.00 93.50 73 GLU A N 1
ATOM 546 C CA . GLU A 1 73 ? 11.972 0.225 -17.730 1.00 93.50 73 GLU A CA 1
ATOM 547 C C . GLU A 1 73 ? 12.559 1.498 -17.102 1.00 93.50 73 GLU A C 1
ATOM 549 O O . GLU A 1 73 ? 11.863 2.262 -16.435 1.00 93.50 73 GLU A O 1
ATOM 554 N N . GLN A 1 74 ? 13.835 1.799 -17.372 1.00 91.69 74 GLN A N 1
ATOM 555 C CA . GLN A 1 74 ? 14.529 2.943 -16.754 1.00 91.69 74 GLN A CA 1
ATOM 556 C C . GLN A 1 74 ? 13.803 4.285 -16.971 1.00 91.69 74 GLN A C 1
ATOM 558 O O . GLN A 1 74 ? 13.806 5.150 -16.094 1.00 91.69 74 GLN A O 1
ATOM 563 N N . HIS A 1 75 ? 13.168 4.463 -18.134 1.00 93.50 75 HIS A N 1
ATOM 564 C CA . HIS A 1 75 ? 12.420 5.677 -18.464 1.00 93.50 75 HIS A CA 1
ATOM 565 C C . HIS A 1 75 ? 11.059 5.765 -17.744 1.00 93.50 75 HIS A C 1
ATOM 567 O O . HIS A 1 75 ? 10.515 6.860 -17.601 1.00 93.50 75 HIS A O 1
ATOM 573 N N . GLU A 1 76 ? 10.530 4.645 -17.245 1.00 94.94 76 GLU A N 1
ATOM 574 C CA . GLU A 1 76 ? 9.262 4.561 -16.511 1.00 94.94 76 GLU A CA 1
ATOM 575 C C . GLU A 1 76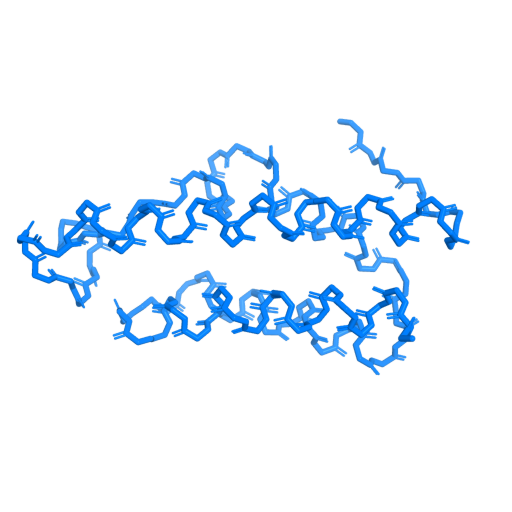 ? 9.453 4.673 -14.995 1.00 94.94 76 GLU A C 1
ATOM 577 O O . GLU A 1 76 ? 8.538 5.121 -14.300 1.00 94.94 76 GLU A O 1
ATOM 582 N N . THR A 1 77 ? 10.649 4.350 -14.483 1.00 95.31 77 THR A N 1
ATOM 583 C CA . THR A 1 77 ? 10.999 4.337 -13.051 1.00 95.31 77 THR A CA 1
ATOM 584 C C . THR A 1 77 ? 10.450 5.542 -12.289 1.00 95.31 77 THR A C 1
ATOM 586 O O . THR A 1 77 ? 9.806 5.387 -11.252 1.00 95.31 77 THR A O 1
ATOM 589 N N . SER A 1 78 ? 10.644 6.765 -12.797 1.00 96.50 78 SER A N 1
ATOM 590 C CA . SER A 1 78 ? 10.157 7.969 -12.108 1.00 96.50 78 SER A CA 1
ATOM 591 C C . SER A 1 78 ? 8.626 8.040 -12.048 1.00 96.50 78 SER A C 1
ATOM 593 O O . SER A 1 78 ? 8.063 8.425 -11.022 1.00 96.50 78 SER A O 1
ATOM 595 N N . ALA A 1 79 ? 7.938 7.680 -13.132 1.00 97.38 79 ALA A N 1
ATOM 596 C CA . ALA A 1 79 ? 6.482 7.735 -13.209 1.00 97.38 79 ALA A CA 1
ATOM 597 C C . ALA A 1 79 ? 5.830 6.662 -12.324 1.00 97.38 79 ALA A C 1
ATOM 599 O O . ALA A 1 79 ? 4.907 6.968 -11.564 1.00 97.38 79 ALA A O 1
ATOM 600 N N . VAL A 1 80 ? 6.356 5.436 -12.367 1.00 97.00 80 VAL A N 1
ATOM 601 C CA . VAL A 1 80 ? 5.895 4.304 -11.553 1.00 97.00 80 VAL A CA 1
ATOM 602 C C . VAL A 1 80 ? 6.069 4.603 -10.064 1.00 97.00 80 VAL A C 1
ATOM 604 O O . VAL A 1 80 ? 5.110 4.490 -9.300 1.00 97.00 80 VAL A O 1
ATOM 607 N N . ASN A 1 81 ? 7.240 5.090 -9.643 1.00 97.38 81 ASN A N 1
ATOM 608 C CA . ASN A 1 81 ? 7.476 5.413 -8.235 1.00 97.38 81 ASN A CA 1
ATOM 609 C C . ASN A 1 81 ? 6.634 6.602 -7.750 1.00 97.38 81 ASN A C 1
ATOM 611 O O . ASN A 1 81 ? 6.104 6.558 -6.645 1.00 97.38 81 ASN A O 1
ATOM 615 N N . LYS A 1 82 ? 6.396 7.628 -8.583 1.00 97.88 82 LYS A N 1
ATOM 616 C CA . LYS A 1 82 ? 5.433 8.699 -8.250 1.00 97.88 82 LYS A CA 1
ATOM 617 C C . LYS A 1 82 ? 4.025 8.148 -8.015 1.00 97.88 82 LYS A C 1
ATOM 619 O O . LYS A 1 82 ? 3.331 8.606 -7.103 1.00 97.88 82 LYS A O 1
ATOM 624 N N . ARG A 1 83 ? 3.594 7.179 -8.829 1.00 98.00 83 ARG A N 1
ATOM 625 C CA . ARG A 1 83 ? 2.305 6.499 -8.650 1.00 98.00 83 ARG A CA 1
ATOM 626 C C . ARG A 1 83 ? 2.287 5.698 -7.352 1.00 98.00 83 ARG A C 1
ATOM 628 O O . ARG A 1 83 ? 1.329 5.841 -6.598 1.00 98.00 83 ARG A O 1
ATOM 635 N N . LEU A 1 84 ? 3.344 4.938 -7.066 1.00 97.19 84 LEU A N 1
ATOM 636 C CA . LEU A 1 84 ? 3.486 4.197 -5.815 1.00 97.19 84 LEU A CA 1
ATOM 637 C C . LEU A 1 84 ? 3.390 5.139 -4.608 1.00 97.19 84 LEU A C 1
ATOM 639 O O . LEU A 1 84 ? 2.517 4.946 -3.771 1.00 97.19 84 LEU A O 1
ATOM 643 N N . THR A 1 85 ? 4.163 6.230 -4.571 1.00 97.50 85 THR A N 1
ATOM 644 C CA . THR A 1 85 ? 4.102 7.232 -3.491 1.00 97.50 85 THR A CA 1
ATOM 645 C C . THR A 1 85 ? 2.691 7.788 -3.281 1.00 97.50 85 THR A C 1
ATOM 647 O O . THR A 1 85 ? 2.264 7.991 -2.144 1.00 97.50 85 THR A O 1
ATOM 650 N N . LYS A 1 86 ? 1.938 8.040 -4.360 1.00 98.12 86 LYS A N 1
ATOM 651 C CA . LYS A 1 86 ? 0.548 8.503 -4.251 1.00 98.12 86 LYS A CA 1
ATOM 652 C C . LYS A 1 86 ? -0.351 7.446 -3.602 1.00 98.12 86 LYS A C 1
ATOM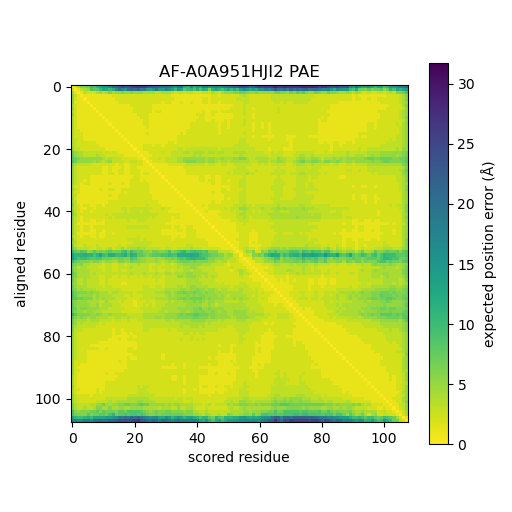 654 O O . LYS A 1 86 ? -1.172 7.805 -2.762 1.00 98.12 86 LYS A O 1
ATOM 659 N N . LEU A 1 87 ? -0.188 6.177 -3.973 1.00 98.19 87 LEU A N 1
ATOM 660 C CA . LEU A 1 87 ? -0.945 5.067 -3.392 1.00 98.19 87 LEU A CA 1
ATOM 661 C C . LEU A 1 87 ? -0.598 4.863 -1.913 1.00 98.19 87 LEU A C 1
ATOM 663 O O . LEU A 1 87 ? -1.508 4.723 -1.106 1.00 98.19 87 LEU A O 1
ATOM 667 N N . VAL A 1 88 ? 0.683 4.942 -1.536 1.00 97.56 88 VAL A N 1
ATOM 668 C CA . VAL A 1 88 ? 1.117 4.846 -0.129 1.00 97.56 88 VAL A CA 1
ATOM 669 C C . VAL A 1 88 ? 0.449 5.915 0.736 1.00 97.56 88 VAL A C 1
ATOM 671 O O . VAL A 1 88 ? -0.108 5.604 1.786 1.00 97.56 88 VAL A O 1
ATOM 674 N N . ARG A 1 89 ? 0.428 7.168 0.269 1.00 97.50 89 ARG A N 1
ATOM 675 C CA . ARG A 1 89 ? -0.239 8.267 0.986 1.00 97.50 89 ARG A CA 1
ATOM 676 C C . ARG A 1 89 ? -1.747 8.060 1.109 1.00 97.50 89 ARG A C 1
ATOM 678 O O . ARG A 1 89 ? -2.319 8.363 2.152 1.00 97.50 89 ARG A O 1
ATOM 685 N N . ASP A 1 90 ? -2.395 7.559 0.059 1.00 97.94 90 ASP A N 1
ATOM 686 C CA . ASP A 1 90 ? -3.830 7.255 0.089 1.00 97.94 90 ASP A CA 1
ATOM 687 C C . ASP A 1 90 ? -4.149 6.135 1.095 1.00 97.94 90 ASP A C 1
ATOM 689 O O . ASP A 1 90 ? -5.086 6.267 1.885 1.00 97.94 90 ASP A O 1
ATOM 693 N N . ILE A 1 91 ? -3.320 5.082 1.136 1.00 97.94 91 ILE A N 1
ATOM 694 C CA . ILE A 1 91 ? -3.408 4.008 2.136 1.00 97.94 91 ILE A CA 1
ATOM 695 C C . ILE A 1 91 ? -3.272 4.583 3.546 1.00 97.94 91 ILE A C 1
ATOM 697 O O . ILE A 1 91 ? -4.121 4.299 4.389 1.00 97.94 91 ILE A O 1
ATOM 701 N N . GLU A 1 92 ? -2.256 5.413 3.808 1.00 97.44 92 GLU A N 1
ATOM 702 C CA . GLU A 1 92 ? -2.052 6.021 5.127 1.00 97.44 92 GLU A CA 1
ATOM 703 C C . GLU A 1 92 ? -3.287 6.813 5.578 1.00 97.44 92 GLU A C 1
ATOM 705 O O . GLU A 1 92 ? -3.801 6.595 6.679 1.00 97.44 92 GLU A O 1
ATOM 710 N N . VAL A 1 93 ? -3.778 7.726 4.733 1.00 97.50 93 VAL A N 1
ATOM 711 C CA . VAL A 1 93 ? -4.919 8.595 5.061 1.00 97.50 93 VAL A CA 1
ATOM 712 C C . VAL A 1 93 ? -6.157 7.763 5.383 1.00 97.50 93 VAL A C 1
ATOM 714 O O . VAL A 1 93 ? -6.806 7.982 6.412 1.00 97.50 93 VAL A O 1
ATOM 717 N N . LYS A 1 94 ? -6.471 6.780 4.535 1.00 97.88 94 LYS A N 1
ATOM 718 C CA . LYS A 1 94 ? -7.633 5.909 4.728 1.00 97.88 94 LYS A CA 1
ATOM 719 C C . LYS A 1 94 ? -7.481 5.033 5.968 1.00 97.88 94 LYS A C 1
ATOM 721 O O . LYS A 1 94 ? -8.420 4.947 6.755 1.00 97.88 94 LYS A O 1
ATOM 726 N N . ALA A 1 95 ? -6.307 4.440 6.188 1.00 96.75 95 ALA A N 1
ATOM 727 C CA . ALA A 1 95 ? -6.061 3.552 7.320 1.00 96.75 95 ALA A CA 1
ATOM 728 C C . ALA A 1 95 ? -6.126 4.297 8.657 1.00 96.75 95 ALA A C 1
ATOM 730 O O . ALA A 1 95 ? -6.747 3.807 9.597 1.00 96.75 95 ALA A O 1
ATOM 731 N N . ARG A 1 96 ? -5.576 5.517 8.738 1.00 96.12 96 ARG A N 1
ATOM 732 C CA . ARG A 1 96 ? -5.708 6.370 9.931 1.00 96.12 96 ARG A CA 1
ATOM 733 C C . ARG A 1 96 ? -7.158 6.769 10.195 1.00 96.12 96 ARG A C 1
ATOM 735 O O . ARG A 1 96 ? -7.598 6.734 11.343 1.00 96.12 96 ARG A O 1
ATOM 742 N N . SER A 1 97 ? -7.903 7.132 9.149 1.00 96.62 97 SER A N 1
ATOM 743 C CA . SER A 1 97 ? -9.323 7.481 9.273 1.00 96.62 97 SER A CA 1
ATOM 744 C C . SER A 1 97 ? -10.163 6.291 9.750 1.00 96.62 97 SER A C 1
ATOM 746 O O . SER A 1 97 ? -10.962 6.434 10.677 1.00 96.62 97 SER A O 1
ATOM 748 N N . ALA A 1 98 ? -9.935 5.103 9.182 1.00 96.25 98 ALA A N 1
ATOM 749 C CA . ALA A 1 98 ? -10.580 3.872 9.620 1.00 96.25 98 ALA A CA 1
ATOM 750 C C . ALA A 1 98 ? -10.194 3.524 11.068 1.00 96.25 98 ALA A C 1
ATOM 752 O O . ALA A 1 98 ? -11.074 3.276 11.885 1.00 96.25 98 ALA A O 1
ATOM 753 N N . ALA A 1 99 ? -8.913 3.604 11.438 1.00 95.31 99 ALA A N 1
ATOM 754 C CA . ALA A 1 99 ? -8.471 3.313 12.803 1.00 95.31 99 ALA A CA 1
ATOM 755 C C . ALA A 1 99 ? -9.157 4.211 13.841 1.00 95.31 99 ALA A C 1
ATOM 757 O O . ALA A 1 99 ? -9.627 3.715 14.863 1.00 95.31 99 ALA A O 1
ATOM 758 N N . ALA A 1 100 ? -9.301 5.507 13.547 1.00 94.62 100 ALA A N 1
ATOM 759 C CA . ALA A 1 100 ? -10.030 6.435 14.409 1.00 94.62 100 ALA A CA 1
ATOM 760 C C . ALA A 1 100 ? -11.515 6.056 14.556 1.00 94.62 1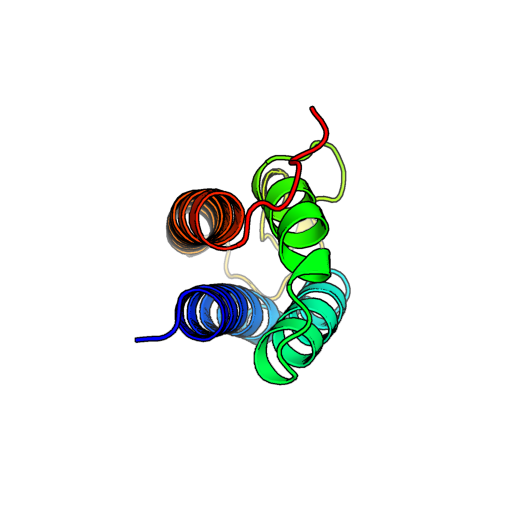00 ALA A C 1
ATOM 762 O O . ALA A 1 100 ? -12.060 6.121 15.654 1.00 94.62 100 ALA A O 1
ATOM 763 N N . LYS A 1 101 ? -12.167 5.624 13.468 1.00 94.56 101 LYS A N 1
ATOM 764 C CA . LYS A 1 101 ? -13.575 5.193 13.479 1.00 94.56 101 LYS A CA 1
ATOM 765 C C . LYS A 1 101 ? -13.793 3.900 14.274 1.00 94.56 101 LYS A C 1
ATOM 767 O O . LYS A 1 101 ? -14.817 3.767 14.937 1.00 94.56 101 LYS A O 1
ATOM 772 N N . HIS A 1 102 ? -12.840 2.974 14.207 1.00 91.56 102 HIS A N 1
ATOM 773 C CA . HIS A 1 102 ? -12.901 1.659 14.851 1.00 91.56 102 HIS A CA 1
ATOM 774 C C . HIS A 1 102 ? -12.203 1.624 16.228 1.00 91.56 102 HIS A C 1
ATOM 776 O O . HIS A 1 102 ? -12.067 0.567 16.831 1.00 91.56 102 HIS A O 1
ATOM 782 N N . ASN A 1 103 ? -11.777 2.777 16.765 1.00 92.62 103 ASN A N 1
ATOM 783 C CA . ASN A 1 103 ? -11.047 2.896 18.038 1.00 92.62 103 ASN A CA 1
ATOM 784 C C . ASN A 1 103 ? -9.775 2.024 18.118 1.00 92.62 103 ASN A C 1
ATOM 786 O O . ASN A 1 103 ? -9.381 1.568 19.193 1.00 92.62 103 ASN A O 1
ATOM 790 N N . VAL A 1 104 ? -9.109 1.803 16.982 1.00 92.81 104 VAL A N 1
ATOM 791 C CA . VAL A 1 104 ? -7.854 1.049 16.914 1.00 92.81 104 VAL A CA 1
ATOM 792 C C . VAL A 1 104 ? -6.693 1.964 17.295 1.00 92.81 104 VAL A C 1
ATOM 794 O O . VAL A 1 104 ? -6.473 3.008 16.679 1.00 92.81 104 VAL A O 1
ATOM 797 N N . SER A 1 105 ? -5.921 1.557 18.303 1.00 91.31 105 SER A N 1
ATOM 798 C CA . SER A 1 105 ? -4.709 2.272 18.707 1.00 91.31 105 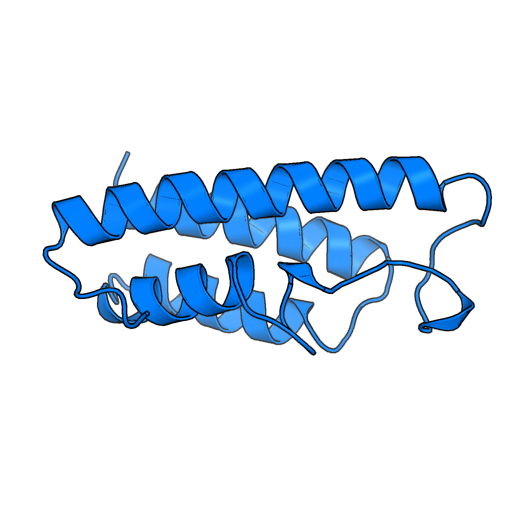SER A CA 1
ATOM 799 C C . SER A 1 105 ? -3.605 2.087 17.666 1.00 91.31 105 SER A C 1
ATOM 801 O O . SER A 1 105 ? -3.194 0.964 17.369 1.00 91.31 105 SER A O 1
ATOM 803 N N . LEU A 1 106 ? -3.111 3.197 17.121 1.00 87.25 106 LEU A N 1
ATOM 804 C CA . LEU A 1 106 ? -1.958 3.207 16.228 1.00 87.25 106 LEU A CA 1
ATOM 805 C C . LEU A 1 106 ? -0.698 3.347 17.080 1.00 87.25 106 LEU A C 1
ATOM 807 O O . LEU A 1 106 ? -0.471 4.391 17.694 1.00 87.25 106 LEU A O 1
ATOM 811 N N . VAL A 1 107 ? 0.108 2.290 17.136 1.00 70.12 107 VAL A N 1
ATOM 812 C CA . VAL A 1 107 ? 1.413 2.338 17.804 1.00 70.12 107 VAL A CA 1
ATOM 813 C C . VAL A 1 107 ? 2.311 3.306 17.022 1.00 70.12 107 VAL A C 1
ATOM 815 O O . VAL A 1 107 ? 2.359 3.239 15.794 1.00 70.12 107 VAL A O 1
ATOM 818 N N . ARG A 1 108 ? 2.939 4.250 17.733 1.00 54.88 108 ARG A N 1
ATOM 819 C CA . ARG A 1 108 ? 3.909 5.204 17.175 1.00 54.88 108 ARG A CA 1
ATOM 820 C C . ARG A 1 108 ? 5.275 4.566 16.990 1.00 54.88 108 ARG A C 1
ATOM 822 O O . ARG A 1 108 ? 5.659 3.781 17.883 1.00 54.88 108 ARG A O 1
#

Foldseek 3Di:
DQLLQQLLVLLVVLLVLCVVFPNPQQSVVSVVLSVCSVVVNLQSLLVLLCLLPHDPPHLVPDQRDVVVVTNDDPVCRVVSVVVSNVSSVSSNVSSVVNCVVVVNDRDD

Solvent-accessible surface area (backbone atoms only — not comparable to full-atom values): 5747 Å² total; per-residue (Å²): 132,58,50,47,51,60,28,23,56,36,36,48,53,46,27,49,58,33,45,76,23,56,41,79,71,60,28,59,55,39,51,53,48,27,54,38,22,72,70,66,38,65,77,44,34,44,56,49,35,44,34,32,68,37,57,91,90,19,67,55,60,61,70,67,30,52,94,75,66,24,61,47,56,83,89,43,29,68,60,54,42,53,51,48,55,54,36,35,53,51,31,32,54,38,25,54,53,28,21,65,75,69,72,48,77,69,83,129

Sequence (108 aa):
MDGLEAVAEALEQARRLLVDHGDRSTAPRLSALEERLRRGDESALASVVSEATGGMGSLNDRWLCRENGDEVEQHETSAVNKRLTKLVRDIEVKARSAAAKHNVSLVR

Nearest PDB structures (foldseek):
  5fig-assembly2_F-2  TM=4.236E-01  e=2.090E+00  Bacillus subtilis
  5fig-assembly2_E-2  TM=4.267E-01  e=5.712E+00  Bacillus subtilis
  1cnt-assembly1_1  TM=4.459E-01  e=6.349E+00  Homo sapiens
  6sl5-assembly1_L  TM=2.784E-01  e=4.384E+00  Dunaliella salina

Secondary structure (DSSP, 8-state):
--HHHHHHHHHHHHHHHHHHTT-SSHHHHHHHHHHHHHTT-TTHHHHHHHHHH-STTSGGG----GGGT----TTTHHHHHHHHHHHHHHHHHHHHHHHHHTT-----

Radius of gyration: 13.64 Å; Cα contacts (8 Å, |Δi|>4): 147; chains: 1; bounding box: 37×20×37 Å